Protein AF-A0A158KMY5-F1 (afdb_monomer_lite)

pLDDT: mean 84.55, std 11.58, range [39.72, 97.12]

Foldseek 3Di:
DVVVVVVVVVVVVVVVVVVVVVVVVVVVVVVVVVVVVVVVVVVVVVVVVVVVVVVVVVVVLVVLLVQFLLNQLVVLLVPDDPVCNQDWDFLVVSQVSGDDSDPPDTHDSVSNVVSLVVQVWDWDWDQDPPPPGITIIIGGHDPDD

Structure (mmCIF, N/CA/C/O backbone):
data_AF-A0A158KMY5-F1
#
_entry.id   AF-A0A158KMY5-F1
#
loop_
_atom_site.group_PDB
_atom_site.id
_atom_site.type_symbol
_atom_site.label_atom_id
_atom_site.label_alt_id
_atom_site.label_comp_id
_atom_site.label_asym_id
_atom_site.label_entity_id
_atom_site.label_seq_id
_atom_site.pdbx_PDB_ins_code
_atom_site.Cartn_x
_atom_site.Cartn_y
_atom_site.Cartn_z
_atom_site.occupancy
_atom_site.B_iso_or_equiv
_atom_site.auth_seq_id
_atom_site.auth_comp_id
_atom_site.auth_asym_id
_atom_site.auth_atom_id
_atom_site.pdbx_PDB_model_num
ATOM 1 N N . MET A 1 1 ? -57.836 0.921 67.928 1.00 57.44 1 MET A N 1
ATOM 2 C CA . MET A 1 1 ? -56.917 -0.091 67.353 1.00 57.44 1 MET A CA 1
ATOM 3 C C . MET A 1 1 ? -56.243 0.392 66.049 1.00 57.44 1 MET A C 1
ATOM 5 O O . MET A 1 1 ? -56.089 -0.397 65.130 1.00 57.44 1 MET A O 1
ATOM 9 N N . SER A 1 2 ? -55.824 1.666 65.948 1.00 72.56 2 SER A N 1
ATOM 10 C CA . SER A 1 2 ? -55.212 2.228 64.715 1.00 72.56 2 SER A CA 1
ATOM 11 C C . SER A 1 2 ? -53.692 2.040 64.666 1.00 72.56 2 SER A C 1
ATOM 13 O O . SER A 1 2 ? -53.146 1.616 63.657 1.00 72.56 2 SER A O 1
ATOM 15 N N . TYR A 1 3 ? -53.027 2.222 65.810 1.00 81.81 3 TYR A N 1
ATOM 16 C CA . TYR A 1 3 ? -51.567 2.271 65.930 1.00 81.81 3 TYR A CA 1
ATOM 17 C C . TYR A 1 3 ? -50.819 1.047 65.374 1.00 81.81 3 TYR A C 1
ATOM 19 O O . TYR A 1 3 ? -49.785 1.195 64.736 1.00 81.81 3 TYR A O 1
ATOM 27 N N . ILE A 1 4 ? -51.352 -0.165 65.567 1.00 83.00 4 ILE A N 1
ATOM 28 C CA . ILE A 1 4 ? -50.718 -1.397 65.062 1.00 83.00 4 ILE A CA 1
ATOM 29 C C . ILE A 1 4 ? -50.778 -1.457 63.530 1.00 83.00 4 ILE A C 1
ATOM 31 O O . ILE A 1 4 ? -49.831 -1.905 62.896 1.00 83.00 4 ILE A O 1
ATOM 35 N N . ARG A 1 5 ? -51.873 -0.983 62.925 1.00 84.81 5 ARG A N 1
ATOM 36 C CA . ARG A 1 5 ? -52.042 -0.982 61.467 1.00 84.81 5 ARG A CA 1
ATOM 37 C C . ARG A 1 5 ? -51.159 0.082 60.812 1.00 84.81 5 ARG A C 1
ATOM 39 O O . ARG A 1 5 ? -50.532 -0.209 59.800 1.00 84.81 5 ARG A O 1
ATOM 46 N N . ASP A 1 6 ? -51.056 1.253 61.436 1.00 84.94 6 ASP A N 1
ATOM 47 C CA . ASP A 1 6 ? -50.180 2.341 60.985 1.00 84.94 6 ASP A CA 1
ATOM 48 C C . ASP A 1 6 ? -48.695 1.943 61.095 1.00 84.94 6 ASP A C 1
ATOM 50 O O . ASP A 1 6 ? -47.908 2.193 60.184 1.00 84.94 6 ASP A O 1
ATOM 54 N N . TRP A 1 7 ? -48.318 1.239 62.169 1.00 87.06 7 TRP A N 1
ATOM 55 C CA . TRP A 1 7 ? -46.961 0.719 62.358 1.00 87.06 7 TRP A CA 1
ATOM 56 C C . TRP A 1 7 ? -46.582 -0.356 61.325 1.00 87.06 7 TRP A C 1
ATOM 58 O O . TRP A 1 7 ? -45.482 -0.309 60.775 1.00 87.06 7 TRP A O 1
ATOM 68 N N . ILE A 1 8 ? -47.498 -1.280 61.003 1.00 87.94 8 ILE A N 1
ATOM 69 C CA . ILE A 1 8 ? -47.289 -2.286 59.945 1.00 87.94 8 ILE A CA 1
ATOM 70 C C . ILE A 1 8 ? -47.102 -1.602 58.584 1.00 87.94 8 ILE A C 1
ATOM 72 O O . ILE A 1 8 ? -46.124 -1.875 57.895 1.00 87.94 8 ILE A O 1
ATOM 76 N N . GLN A 1 9 ? -47.962 -0.641 58.233 1.00 87.19 9 GLN A N 1
ATOM 77 C CA . GLN A 1 9 ? -47.831 0.110 56.978 1.00 87.19 9 GLN A CA 1
ATOM 78 C C . GLN A 1 9 ? -46.511 0.885 56.886 1.00 87.19 9 GLN A C 1
ATOM 80 O O . GLN A 1 9 ? -45.911 0.971 55.815 1.00 87.19 9 GLN A O 1
ATOM 85 N N . GLN A 1 10 ? -46.032 1.434 58.003 1.00 89.00 10 GLN A N 1
ATOM 86 C CA . GLN A 1 10 ? -44.748 2.125 58.047 1.00 89.00 10 GLN A CA 1
ATOM 87 C C . GLN A 1 10 ? -43.565 1.163 57.837 1.00 89.00 10 GLN A C 1
ATOM 89 O O . GLN A 1 10 ? -42.612 1.522 57.144 1.00 89.00 10 GLN A O 1
ATOM 94 N N . MET A 1 11 ? -43.621 -0.052 58.391 1.00 89.38 11 MET A N 1
ATOM 95 C CA . MET A 1 11 ? -42.599 -1.088 58.180 1.00 89.38 11 MET A CA 1
ATOM 96 C C . MET A 1 11 ? -42.609 -1.619 56.738 1.00 89.38 11 MET A C 1
ATOM 98 O O . MET A 1 11 ? -41.543 -1.770 56.138 1.00 89.38 11 MET A O 1
ATOM 102 N N . ASP A 1 12 ? -43.787 -1.813 56.142 1.00 91.06 12 ASP A N 1
ATOM 103 C CA . ASP A 1 12 ? -43.937 -2.224 54.738 1.00 91.06 12 ASP A CA 1
ATOM 104 C C . ASP A 1 12 ? -43.412 -1.144 53.775 1.00 91.06 12 ASP A C 1
ATOM 106 O O . ASP A 1 12 ? -42.719 -1.430 52.799 1.00 91.06 12 ASP A O 1
ATOM 110 N N . ALA A 1 13 ? -43.657 0.133 54.080 1.00 87.19 13 ALA A N 1
ATOM 111 C CA . ALA A 1 13 ? -43.104 1.240 53.304 1.00 87.19 13 ALA A CA 1
ATOM 112 C C . ALA A 1 13 ? -41.570 1.324 53.417 1.00 87.19 13 ALA A C 1
ATOM 114 O O . ALA A 1 13 ? -40.887 1.630 52.437 1.00 87.19 13 ALA A O 1
ATOM 115 N N . GLN A 1 14 ? -41.007 1.042 54.597 1.00 89.25 14 GLN A N 1
ATOM 116 C CA . GLN A 1 14 ? -39.556 1.021 54.803 1.00 89.25 14 GLN A CA 1
ATOM 117 C C . GLN A 1 14 ? -38.878 -0.144 54.077 1.00 89.25 14 GLN A C 1
ATOM 119 O O . GLN A 1 14 ? -37.808 0.049 53.497 1.00 89.25 14 GLN A O 1
ATOM 124 N N . THR A 1 15 ? -39.494 -1.326 54.079 1.00 90.81 15 THR A N 1
ATOM 125 C CA . THR A 1 15 ? -38.986 -2.505 53.361 1.00 90.81 15 THR A CA 1
ATOM 126 C C . THR A 1 15 ? -39.076 -2.314 51.850 1.00 90.81 15 THR A C 1
ATOM 128 O O . THR A 1 15 ? -38.065 -2.480 51.170 1.00 90.81 15 THR A O 1
ATOM 131 N N . ALA A 1 16 ? -40.201 -1.817 51.326 1.00 89.06 16 ALA A N 1
ATOM 132 C CA . ALA A 1 16 ? -40.334 -1.478 49.908 1.00 89.06 16 ALA A CA 1
ATOM 133 C C . ALA A 1 16 ? -39.307 -0.420 49.459 1.00 89.06 16 ALA A C 1
ATOM 135 O O . ALA A 1 16 ? -38.682 -0.555 48.406 1.00 89.06 16 ALA A O 1
ATOM 136 N N . ALA A 1 17 ? -39.064 0.610 50.277 1.00 89.00 17 ALA A N 1
ATOM 137 C CA . ALA A 1 17 ? -38.043 1.617 49.988 1.00 89.00 17 ALA A CA 1
ATOM 138 C C . ALA A 1 17 ? -36.613 1.042 50.026 1.00 89.00 17 ALA A C 1
ATOM 140 O O . ALA A 1 17 ? -35.754 1.482 49.260 1.00 89.00 17 ALA A O 1
ATOM 141 N N . ALA A 1 18 ? -36.337 0.075 50.906 1.00 89.44 18 ALA A N 1
ATOM 142 C CA . ALA A 1 18 ? -35.051 -0.613 50.956 1.00 89.44 18 ALA A CA 1
ATOM 143 C C . ALA A 1 18 ? -34.831 -1.491 49.713 1.00 89.44 18 ALA A C 1
ATOM 145 O O . ALA A 1 18 ? -33.783 -1.376 49.078 1.00 89.44 18 ALA A O 1
ATOM 146 N N . GLU A 1 19 ? -35.835 -2.275 49.313 1.00 91.50 19 GLU A N 1
ATOM 147 C CA . GLU A 1 19 ? -35.791 -3.085 48.090 1.00 91.50 19 GLU A CA 1
ATOM 148 C C . GLU A 1 19 ? -35.598 -2.222 46.842 1.00 91.50 19 GLU A C 1
ATOM 150 O O . GLU A 1 19 ? -34.819 -2.562 45.953 1.00 91.50 19 GLU A O 1
ATOM 155 N N . GLN A 1 20 ? -36.276 -1.076 46.774 1.00 90.00 20 GLN A N 1
ATOM 156 C CA . GLN A 1 20 ? -36.159 -0.174 45.636 1.00 90.00 20 GLN A CA 1
ATOM 157 C C . GLN A 1 20 ? -34.758 0.438 45.534 1.00 90.00 20 GLN A C 1
ATOM 159 O O . GLN A 1 20 ? -34.176 0.453 44.452 1.00 90.00 20 GLN A O 1
ATOM 164 N N . ARG A 1 21 ? -34.155 0.834 46.662 1.00 92.31 21 ARG A N 1
ATOM 165 C CA . ARG A 1 21 ? -32.753 1.285 46.699 1.00 92.31 21 ARG A CA 1
ATOM 166 C C . ARG A 1 21 ? -31.777 0.180 46.306 1.00 92.31 21 ARG A C 1
ATOM 168 O O . ARG A 1 21 ? -30.741 0.468 45.712 1.00 92.31 21 ARG A O 1
ATOM 175 N N . GLU A 1 22 ? -32.062 -1.070 46.656 1.00 91.81 22 GLU A N 1
ATOM 176 C CA . GLU A 1 22 ? -31.222 -2.210 46.285 1.00 91.81 22 GLU A CA 1
ATOM 177 C C . GLU A 1 22 ? -31.314 -2.522 44.787 1.00 91.81 22 GLU A C 1
ATOM 179 O O . GLU A 1 22 ? -30.284 -2.749 44.152 1.00 91.81 22 GLU A O 1
ATOM 184 N N . ARG A 1 23 ? -32.513 -2.426 44.195 1.00 92.00 23 ARG A N 1
ATOM 185 C CA . ARG A 1 23 ? -32.719 -2.512 42.739 1.00 92.00 23 ARG A CA 1
ATOM 186 C C . ARG A 1 23 ? -32.016 -1.381 41.999 1.00 92.00 23 ARG A C 1
ATOM 188 O O . ARG A 1 23 ? -31.283 -1.634 41.055 1.00 92.00 23 ARG A O 1
ATOM 195 N N . GLU A 1 24 ? -32.153 -0.145 42.467 1.00 93.00 24 GLU A N 1
ATOM 196 C CA . GLU A 1 24 ? -31.464 1.002 41.864 1.00 93.00 24 GLU A CA 1
ATOM 197 C C . GLU A 1 24 ? -29.937 0.846 41.928 1.00 93.00 24 GLU A C 1
ATOM 199 O O . GLU A 1 24 ? -29.238 1.148 40.961 1.00 93.00 24 GLU A O 1
ATOM 204 N N . ARG A 1 25 ? -29.402 0.323 43.040 1.00 93.12 25 ARG A N 1
ATOM 205 C CA . ARG A 1 25 ? -27.966 0.030 43.184 1.00 93.12 25 ARG A CA 1
ATOM 206 C C . ARG A 1 25 ? -27.506 -1.111 42.283 1.00 93.12 25 ARG A C 1
ATOM 208 O O . ARG A 1 25 ? -26.424 -1.008 41.709 1.00 93.12 25 ARG A O 1
ATOM 215 N N . SER A 1 26 ? -28.285 -2.184 42.163 1.00 90.88 26 SER A N 1
ATOM 216 C CA . SER A 1 26 ? -27.929 -3.326 41.315 1.00 90.88 26 SER A CA 1
ATOM 217 C C . SER A 1 26 ? -28.004 -2.967 39.831 1.00 90.88 26 SER A C 1
ATOM 219 O O . SER A 1 26 ? -27.092 -3.303 39.078 1.00 90.88 26 SER A O 1
ATOM 221 N N . GLU A 1 27 ? -29.004 -2.186 39.423 1.00 93.69 27 GLU A N 1
ATOM 222 C CA . GLU A 1 27 ? -29.099 -1.622 38.078 1.00 93.69 27 GLU A CA 1
ATOM 223 C C . GLU A 1 27 ? -27.957 -0.645 37.785 1.00 93.69 27 GLU A C 1
ATOM 225 O O . GLU A 1 27 ? -27.362 -0.702 36.708 1.00 93.69 27 GLU A O 1
ATOM 230 N N . ALA A 1 28 ? -27.606 0.232 38.731 1.00 92.88 28 ALA A N 1
ATOM 231 C CA .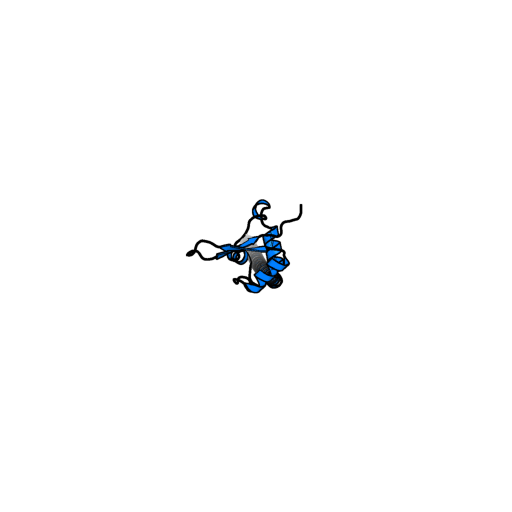 ALA A 1 28 ? -26.463 1.130 38.581 1.00 92.88 28 ALA A CA 1
ATOM 232 C C . ALA A 1 28 ? -25.150 0.344 38.424 1.00 92.88 28 ALA A C 1
ATOM 234 O O . ALA A 1 28 ? -24.363 0.635 37.522 1.00 92.88 28 ALA A O 1
ATOM 235 N N . ALA A 1 29 ? -24.945 -0.700 39.233 1.00 93.69 29 ALA A N 1
ATOM 236 C CA . ALA A 1 29 ? -23.782 -1.577 39.130 1.00 93.69 29 ALA A CA 1
ATOM 237 C C . ALA A 1 29 ? -23.736 -2.335 37.788 1.00 93.69 29 ALA A C 1
ATOM 239 O O . ALA A 1 29 ? -22.668 -2.447 37.183 1.00 93.69 29 ALA A O 1
ATOM 240 N N . ALA A 1 30 ? -24.882 -2.809 37.287 1.00 94.19 30 ALA A N 1
ATOM 241 C CA . ALA A 1 30 ? -24.979 -3.464 35.983 1.00 94.19 30 ALA A CA 1
ATOM 242 C C . ALA A 1 30 ? -24.617 -2.503 34.838 1.00 94.19 30 ALA A C 1
ATOM 244 O O . ALA A 1 30 ? -23.783 -2.838 33.995 1.00 94.19 30 ALA A O 1
ATOM 245 N N . ARG A 1 31 ? -25.151 -1.274 34.855 1.00 94.12 31 ARG A N 1
ATOM 246 C CA . ARG A 1 31 ? -24.823 -0.234 33.861 1.00 94.12 31 ARG A CA 1
ATOM 247 C C . ARG A 1 31 ? -23.341 0.134 33.891 1.00 94.12 31 ARG A C 1
ATOM 249 O O . ARG A 1 31 ? -22.726 0.305 32.840 1.00 94.12 31 ARG A O 1
ATOM 256 N N . GLU A 1 32 ? -22.738 0.229 35.075 1.00 93.50 32 GLU A N 1
ATOM 257 C CA . GLU A 1 32 ? -21.298 0.472 35.195 1.00 93.50 32 GLU A CA 1
ATOM 258 C C . GLU A 1 32 ? -20.459 -0.653 34.578 1.00 93.50 32 GLU A C 1
ATOM 260 O O . GLU A 1 32 ? -19.482 -0.377 33.875 1.00 93.50 32 GLU A O 1
ATOM 265 N N . LEU A 1 33 ? -20.825 -1.914 34.820 1.00 95.12 33 LEU A N 1
ATOM 266 C CA . LEU A 1 33 ? -20.144 -3.070 34.233 1.00 95.12 33 LEU A CA 1
ATOM 267 C C . LEU A 1 33 ? -20.272 -3.082 32.708 1.00 95.12 33 LEU A C 1
ATOM 269 O O . LEU A 1 33 ? -19.273 -3.296 32.017 1.00 95.12 33 LEU A O 1
ATOM 273 N N . GLU A 1 34 ? -21.458 -2.787 32.176 1.00 95.12 34 GLU A N 1
ATOM 274 C CA . GLU A 1 34 ? -21.684 -2.672 30.734 1.00 95.12 34 GLU A CA 1
ATOM 275 C C . GLU A 1 34 ? -20.797 -1.591 30.113 1.00 95.12 34 GLU A C 1
ATOM 277 O O . GLU A 1 34 ? -20.061 -1.878 29.166 1.00 95.12 34 GLU A O 1
ATOM 282 N N . VAL A 1 35 ? -20.770 -0.383 30.683 1.00 96.19 35 VAL A N 1
ATOM 283 C CA . VAL A 1 35 ? -19.927 0.719 30.187 1.00 96.19 35 VAL A CA 1
ATOM 284 C C . VAL A 1 35 ? -18.443 0.345 30.226 1.00 96.19 35 VAL A C 1
ATOM 286 O O . VAL A 1 35 ? -17.716 0.593 29.259 1.00 96.19 35 VAL A O 1
ATOM 289 N N . ARG A 1 36 ? -17.976 -0.294 31.309 1.00 95.31 36 ARG A N 1
ATOM 290 C CA . ARG A 1 36 ? -16.589 -0.782 31.413 1.00 95.31 36 ARG A CA 1
ATOM 291 C C . ARG A 1 36 ? -16.284 -1.823 30.334 1.00 95.31 36 ARG A C 1
ATOM 293 O O . ARG A 1 36 ? -15.258 -1.711 29.662 1.00 95.31 36 ARG A O 1
ATOM 300 N N . SER A 1 37 ? -17.184 -2.780 30.113 1.00 95.75 37 SER A N 1
ATOM 301 C CA . SER A 1 37 ? -17.019 -3.823 29.094 1.00 95.75 37 SER A CA 1
ATOM 302 C C . SER A 1 37 ? -16.967 -3.245 27.672 1.00 95.75 37 SER A C 1
ATOM 304 O O . SER A 1 37 ? -16.075 -3.589 26.892 1.00 95.75 37 SER A O 1
ATOM 306 N N . GLN A 1 38 ? -17.842 -2.284 27.359 1.00 95.75 38 GLN A N 1
ATOM 307 C CA . GLN A 1 38 ? -17.860 -1.584 26.075 1.00 95.75 38 GLN A CA 1
ATOM 308 C C . GLN A 1 38 ? -16.570 -0.783 25.868 1.00 95.75 38 GLN A C 1
ATOM 310 O O . GLN A 1 38 ? -15.968 -0.827 24.790 1.00 95.75 38 GLN A O 1
ATOM 315 N N . 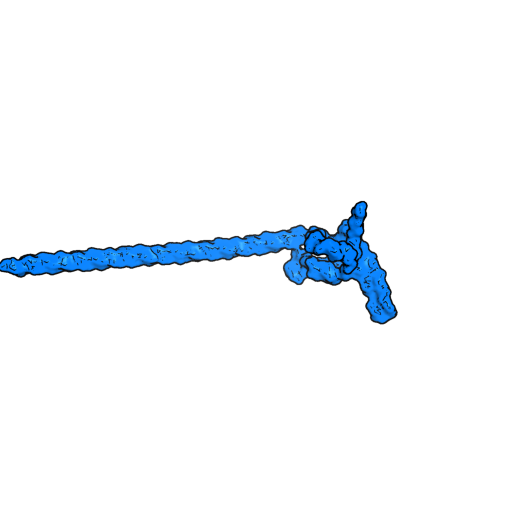ALA A 1 39 ? -16.089 -0.096 26.908 1.00 95.62 39 ALA A N 1
ATOM 316 C CA . ALA A 1 39 ? -14.830 0.640 26.856 1.00 95.62 39 ALA A CA 1
ATOM 317 C C . ALA A 1 39 ? -13.630 -0.288 26.598 1.00 95.62 39 ALA A C 1
ATOM 319 O O . ALA A 1 39 ? -12.753 0.040 25.791 1.00 95.62 39 ALA A O 1
ATOM 320 N N . GLU A 1 40 ? -13.584 -1.461 27.232 1.00 96.50 40 GLU A N 1
ATOM 321 C CA . GLU A 1 40 ? -12.556 -2.469 26.963 1.00 96.50 40 GLU A CA 1
ATOM 322 C C . GLU A 1 40 ? -12.632 -3.015 25.537 1.00 96.50 40 GLU A C 1
ATOM 324 O O . GLU A 1 40 ? -11.601 -3.139 24.867 1.00 96.50 40 GLU A O 1
ATOM 329 N N . GLN A 1 41 ? -13.834 -3.301 25.043 1.00 96.62 41 GLN A N 1
ATOM 330 C CA . GLN A 1 41 ? -14.033 -3.790 23.684 1.00 96.62 41 GLN A CA 1
ATOM 331 C C . GLN A 1 41 ? -13.551 -2.766 22.648 1.00 96.62 41 GLN A C 1
ATOM 333 O O . GLN A 1 41 ? -12.789 -3.119 21.744 1.00 96.62 41 GLN A O 1
ATOM 338 N N . LEU A 1 42 ? -13.890 -1.486 22.827 1.00 97.12 42 LEU A N 1
ATOM 339 C CA . LEU A 1 42 ? -13.404 -0.396 21.978 1.00 97.12 42 LEU A CA 1
ATOM 340 C C . LEU A 1 42 ? -11.875 -0.267 22.024 1.00 97.12 42 LEU A C 1
ATOM 342 O O . LEU A 1 42 ? -11.236 -0.074 20.986 1.00 97.12 42 LEU A O 1
ATOM 346 N N . ARG A 1 43 ? -11.256 -0.411 23.204 1.00 95.31 43 ARG A N 1
ATOM 347 C CA . ARG A 1 43 ? -9.787 -0.425 23.335 1.00 95.31 43 ARG A CA 1
ATOM 348 C C . ARG A 1 43 ? -9.169 -1.582 22.549 1.00 95.31 43 ARG A C 1
ATOM 350 O O . ARG A 1 43 ? -8.227 -1.356 21.788 1.00 95.31 43 ARG A O 1
ATOM 357 N N . ARG A 1 44 ? -9.714 -2.797 22.673 1.00 96.50 44 ARG A N 1
ATOM 358 C CA . ARG A 1 44 ? -9.244 -3.981 21.929 1.00 96.50 44 ARG A CA 1
ATOM 359 C C . ARG A 1 44 ? -9.370 -3.785 20.420 1.00 96.50 44 ARG A C 1
ATOM 361 O O . ARG A 1 44 ? -8.412 -4.051 19.698 1.00 96.50 44 ARG A O 1
ATOM 368 N N . GLN A 1 45 ? -10.499 -3.254 19.952 1.00 97.00 45 GLN A N 1
ATOM 369 C CA . GLN A 1 45 ? -10.716 -2.950 18.534 1.00 97.00 45 GLN A CA 1
ATOM 370 C C . GLN A 1 45 ? -9.710 -1.922 18.007 1.00 97.00 45 GLN A C 1
ATOM 372 O O . GLN A 1 45 ? -9.103 -2.141 16.960 1.00 97.00 45 GLN A O 1
ATOM 377 N N . ARG A 1 46 ? -9.463 -0.832 18.746 1.00 96.62 46 ARG A N 1
ATOM 378 C CA . ARG A 1 46 ? -8.465 0.184 18.364 1.00 96.62 46 ARG A CA 1
ATOM 379 C C . ARG A 1 46 ? -7.056 -0.398 18.275 1.00 96.62 46 ARG A C 1
ATOM 381 O O . ARG A 1 46 ? -6.342 -0.115 17.315 1.00 96.62 46 ARG A O 1
ATOM 388 N N . LEU A 1 47 ? -6.663 -1.232 19.238 1.00 96.94 47 LEU A N 1
ATOM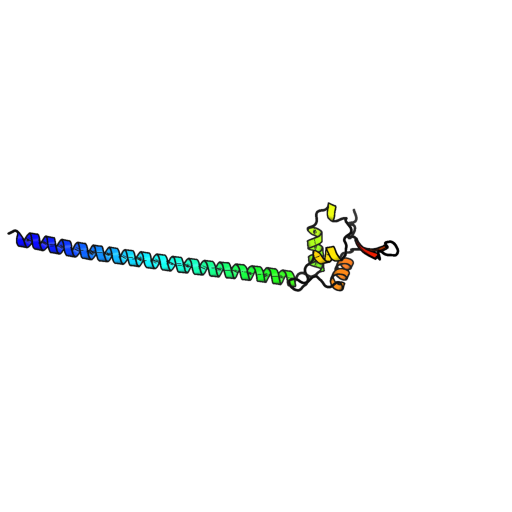 389 C CA . LEU A 1 47 ? -5.365 -1.911 19.214 1.00 96.94 47 LEU A CA 1
ATOM 390 C C . LEU A 1 47 ? -5.254 -2.879 18.031 1.00 96.94 47 LEU A C 1
ATOM 392 O O . LEU A 1 47 ? -4.227 -2.891 17.353 1.00 96.94 47 LEU A O 1
ATOM 396 N N . ALA A 1 48 ? -6.302 -3.654 17.747 1.00 95.75 48 ALA A N 1
ATOM 397 C CA . ALA A 1 48 ? -6.341 -4.557 16.598 1.00 95.75 48 ALA A CA 1
ATOM 398 C C . ALA A 1 48 ? -6.228 -3.791 15.270 1.00 95.75 48 ALA A C 1
ATOM 400 O O . ALA A 1 48 ? -5.388 -4.128 14.436 1.00 95.75 48 ALA A O 1
ATOM 401 N N . ALA A 1 49 ? -6.992 -2.707 15.107 1.00 95.81 49 ALA A N 1
ATOM 402 C CA . ALA A 1 49 ? -6.927 -1.845 13.929 1.00 95.81 49 ALA A CA 1
ATOM 403 C C . ALA A 1 49 ? -5.537 -1.212 13.760 1.00 95.81 49 ALA A C 1
ATOM 405 O O . ALA A 1 49 ? -4.984 -1.184 12.659 1.00 95.81 49 ALA A O 1
ATOM 406 N N . HIS A 1 50 ? -4.929 -0.749 14.856 1.00 94.56 50 HIS A N 1
ATOM 407 C CA . HIS A 1 50 ? -3.573 -0.216 14.819 1.00 94.56 50 HIS A CA 1
ATOM 408 C C . HIS A 1 50 ? -2.555 -1.282 14.393 1.00 94.56 50 HIS A C 1
ATOM 410 O O . HIS A 1 50 ? -1.732 -1.010 13.514 1.00 94.56 50 HIS A O 1
ATOM 416 N N . ARG A 1 51 ? -2.624 -2.489 14.966 1.00 96.31 51 ARG A N 1
ATOM 417 C CA . ARG A 1 51 ? -1.750 -3.613 14.599 1.00 96.31 51 ARG A CA 1
ATOM 418 C C . ARG A 1 51 ? -1.892 -3.972 13.125 1.00 96.31 51 ARG A C 1
ATOM 420 O O . ARG A 1 51 ? -0.876 -4.098 12.448 1.00 96.31 51 ARG A O 1
ATOM 427 N N . LEU A 1 52 ? -3.122 -4.048 12.612 1.00 95.69 52 LEU A N 1
ATOM 428 C CA . LEU A 1 52 ? -3.379 -4.295 11.194 1.00 95.69 52 LEU A CA 1
ATOM 429 C C . LEU A 1 52 ? -2.741 -3.212 10.317 1.00 95.69 52 LEU A C 1
ATOM 431 O O . LEU A 1 52 ? -2.023 -3.526 9.374 1.00 95.69 52 LEU A O 1
ATOM 435 N N . LYS A 1 53 ? -2.920 -1.933 10.664 1.00 94.75 53 LYS A N 1
ATOM 436 C CA . LYS A 1 53 ? -2.304 -0.812 9.937 1.00 94.75 53 LYS A CA 1
ATOM 437 C C . LYS A 1 53 ? -0.775 -0.900 9.916 1.00 94.75 53 LYS A C 1
ATOM 439 O O . LYS A 1 53 ? -0.157 -0.601 8.896 1.00 94.75 53 LYS A O 1
ATOM 444 N N . VAL A 1 54 ? -0.155 -1.293 11.030 1.00 94.44 54 VAL A N 1
ATOM 445 C CA . VAL A 1 54 ? 1.302 -1.487 11.114 1.00 94.44 54 VAL A CA 1
ATOM 446 C C . VAL A 1 54 ? 1.744 -2.675 10.262 1.00 94.44 54 VAL A C 1
ATOM 448 O O . VAL A 1 54 ? 2.708 -2.543 9.510 1.00 94.44 54 VAL A O 1
ATOM 451 N N . ALA A 1 55 ? 1.027 -3.799 10.324 1.00 91.75 55 ALA A N 1
ATOM 452 C CA . ALA A 1 55 ? 1.319 -4.988 9.529 1.00 91.75 55 ALA A CA 1
ATOM 453 C C . ALA A 1 55 ? 1.215 -4.709 8.022 1.00 91.75 55 ALA A C 1
ATOM 455 O O . ALA A 1 55 ? 2.140 -5.034 7.284 1.00 91.75 55 ALA A O 1
ATOM 456 N N . LEU A 1 56 ? 0.154 -4.024 7.579 1.00 91.94 56 LEU A N 1
ATOM 457 C CA . LEU A 1 56 ? -0.020 -3.617 6.181 1.00 91.94 56 LEU A CA 1
ATOM 458 C C . LEU A 1 56 ? 1.133 -2.733 5.700 1.00 91.94 56 LEU A C 1
ATOM 460 O O . LEU A 1 56 ? 1.728 -3.014 4.665 1.00 91.94 56 LEU A O 1
ATOM 464 N N . ARG A 1 57 ? 1.520 -1.724 6.490 1.00 82.94 57 ARG A N 1
ATOM 465 C CA . ARG A 1 57 ? 2.689 -0.886 6.176 1.00 82.94 57 ARG A CA 1
ATOM 466 C C . ARG A 1 57 ? 3.985 -1.693 6.123 1.00 82.94 57 ARG A C 1
ATOM 468 O O . ARG A 1 57 ? 4.855 -1.390 5.317 1.00 82.94 57 ARG A O 1
ATOM 475 N N . SER A 1 58 ? 4.146 -2.692 6.989 1.00 77.50 58 SER A N 1
ATOM 476 C CA . SER A 1 58 ? 5.321 -3.569 6.977 1.00 77.50 58 SER A CA 1
ATOM 477 C C . SER A 1 58 ? 5.374 -4.428 5.711 1.00 77.50 58 SER A C 1
ATOM 479 O O . SER A 1 58 ? 6.423 -4.513 5.079 1.00 77.50 58 SER A O 1
ATOM 481 N N . LEU A 1 59 ? 4.240 -5.002 5.298 1.00 83.31 59 LEU A N 1
ATOM 482 C CA . LEU A 1 59 ? 4.125 -5.776 4.059 1.00 83.31 59 LEU A CA 1
ATOM 483 C C . LEU A 1 59 ? 4.387 -4.915 2.825 1.00 83.31 59 LEU A C 1
ATOM 485 O O . LEU A 1 59 ? 5.134 -5.323 1.943 1.00 83.31 59 LEU A O 1
ATOM 489 N N . GLU A 1 60 ? 3.830 -3.708 2.783 1.00 79.88 60 GLU A N 1
ATOM 490 C CA . GLU A 1 60 ? 4.095 -2.742 1.718 1.00 79.88 60 GLU A CA 1
ATOM 491 C C . GLU A 1 60 ? 5.590 -2.402 1.640 1.00 79.88 60 GLU A C 1
ATOM 493 O O . GLU A 1 60 ? 6.185 -2.454 0.567 1.00 79.88 60 GLU A O 1
ATOM 498 N N . ARG A 1 61 ? 6.241 -2.162 2.786 1.00 70.62 61 ARG A N 1
ATOM 499 C CA . ARG A 1 61 ? 7.696 -1.947 2.852 1.00 70.62 61 ARG A CA 1
ATOM 500 C C . ARG A 1 61 ? 8.492 -3.166 2.394 1.00 70.62 61 ARG A C 1
ATOM 502 O O . ARG A 1 61 ? 9.490 -3.000 1.701 1.00 70.62 61 ARG A O 1
ATOM 509 N N . ALA A 1 62 ? 8.084 -4.371 2.784 1.00 69.75 62 ALA A N 1
ATOM 510 C CA . ALA A 1 62 ? 8.736 -5.607 2.363 1.00 69.75 62 ALA A CA 1
ATOM 511 C C . ALA A 1 62 ? 8.606 -5.814 0.848 1.00 69.75 62 ALA A C 1
ATOM 513 O O . ALA A 1 62 ? 9.594 -6.138 0.198 1.00 69.75 62 ALA A O 1
ATOM 514 N N . ARG A 1 63 ? 7.426 -5.539 0.277 1.00 69.88 63 ARG A N 1
ATOM 515 C CA . ARG A 1 63 ? 7.193 -5.561 -1.171 1.00 69.88 63 ARG A CA 1
ATOM 516 C C . ARG A 1 63 ? 8.082 -4.555 -1.896 1.00 69.88 63 ARG A C 1
ATOM 518 O O . ARG A 1 63 ? 8.746 -4.934 -2.848 1.00 69.88 63 ARG A O 1
ATOM 525 N N . LEU A 1 64 ? 8.146 -3.310 -1.422 1.00 66.19 64 LEU A N 1
ATOM 526 C CA . LEU A 1 64 ? 8.997 -2.277 -2.023 1.00 66.19 64 LEU A CA 1
ATOM 527 C C . LEU A 1 64 ? 10.491 -2.635 -1.962 1.00 66.19 64 L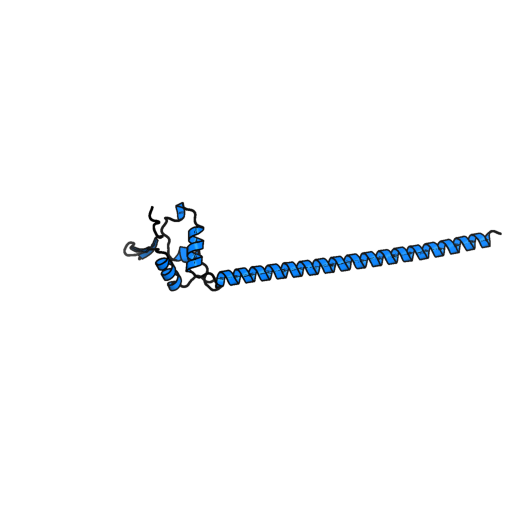EU A C 1
ATOM 529 O O . LEU A 1 64 ? 11.213 -2.375 -2.915 1.00 66.19 64 LEU A O 1
ATOM 533 N N . ARG A 1 65 ? 10.950 -3.271 -0.875 1.00 64.62 65 ARG A N 1
ATOM 534 C CA . ARG A 1 65 ? 12.332 -3.774 -0.755 1.00 64.62 65 ARG A CA 1
ATOM 535 C C . ARG A 1 65 ? 12.619 -4.978 -1.656 1.00 64.62 65 ARG A C 1
ATOM 537 O O . ARG A 1 65 ? 13.759 -5.156 -2.070 1.00 64.62 65 ARG A O 1
ATOM 544 N N . ALA A 1 66 ? 11.616 -5.817 -1.913 1.00 65.12 66 ALA A N 1
ATOM 545 C CA . ALA A 1 66 ? 11.735 -6.996 -2.770 1.00 65.12 66 ALA A CA 1
ATOM 546 C C . ALA A 1 66 ? 11.576 -6.667 -4.268 1.00 65.12 66 ALA A C 1
ATOM 548 O O . ALA A 1 66 ? 12.084 -7.401 -5.115 1.00 65.12 66 ALA A O 1
ATOM 549 N N . ASP A 1 67 ? 10.888 -5.571 -4.603 1.00 72.81 67 ASP A N 1
ATOM 550 C CA . ASP A 1 67 ? 10.693 -5.106 -5.974 1.00 72.81 67 ASP A CA 1
ATOM 551 C C . ASP A 1 67 ? 12.024 -4.571 -6.543 1.00 72.81 67 ASP A C 1
ATOM 553 O O . ASP A 1 67 ? 12.450 -3.444 -6.272 1.00 72.81 67 ASP A O 1
ATOM 557 N N . THR A 1 68 ? 12.686 -5.379 -7.375 1.00 81.06 68 THR A N 1
ATOM 558 C CA . THR A 1 68 ? 13.869 -4.947 -8.133 1.00 81.06 68 THR A CA 1
ATOM 559 C C . THR A 1 68 ? 13.532 -3.781 -9.068 1.00 81.06 68 THR A C 1
ATOM 561 O O . THR A 1 68 ? 12.388 -3.613 -9.495 1.00 81.06 68 THR A O 1
ATOM 564 N N . VAL A 1 69 ? 14.541 -2.994 -9.458 1.00 83.31 69 VAL A N 1
ATOM 565 C CA . VAL A 1 69 ? 14.363 -1.874 -10.405 1.00 83.31 69 VAL A CA 1
ATOM 566 C C . VAL A 1 69 ? 13.710 -2.333 -11.717 1.00 83.31 69 VAL A C 1
ATOM 568 O O . VAL A 1 69 ? 12.917 -1.592 -12.288 1.00 83.31 69 VAL A O 1
ATOM 571 N N . ALA A 1 70 ? 13.979 -3.567 -12.159 1.00 84.75 70 ALA A N 1
ATOM 572 C CA . ALA A 1 70 ? 13.356 -4.159 -13.342 1.00 84.75 70 ALA A CA 1
ATOM 573 C C . ALA A 1 70 ? 11.843 -4.379 -13.164 1.00 84.75 70 ALA A C 1
ATOM 575 O O . ALA A 1 70 ? 11.060 -3.946 -14.005 1.00 84.75 70 ALA A O 1
ATOM 576 N N . VAL A 1 71 ? 11.422 -4.967 -12.039 1.00 85.62 71 VAL A N 1
ATOM 577 C CA . VAL A 1 71 ? 9.996 -5.190 -11.728 1.00 85.62 71 VAL A CA 1
ATOM 578 C C . VAL A 1 71 ? 9.250 -3.863 -11.577 1.00 85.62 71 VAL A C 1
ATOM 580 O O . VAL A 1 71 ? 8.110 -3.724 -12.024 1.00 85.62 71 VAL A O 1
ATOM 583 N N . GLN A 1 72 ? 9.884 -2.859 -10.963 1.00 86.06 72 GLN A N 1
ATOM 584 C CA . GLN A 1 72 ? 9.293 -1.525 -10.857 1.00 86.06 72 GLN A CA 1
ATOM 585 C C . GLN A 1 72 ? 9.150 -0.852 -12.226 1.00 86.06 72 GLN A C 1
ATOM 587 O O . GLN A 1 72 ? 8.104 -0.268 -12.503 1.00 86.06 72 GLN A O 1
ATOM 592 N N . LEU A 1 73 ? 10.171 -0.963 -13.082 1.00 88.88 73 LEU A N 1
ATOM 593 C CA . LEU A 1 73 ? 10.157 -0.435 -14.445 1.00 88.88 73 LEU A CA 1
ATOM 594 C C . LEU A 1 73 ? 9.019 -1.050 -15.269 1.00 88.88 73 LEU A C 1
ATOM 596 O O . LEU A 1 73 ? 8.261 -0.311 -15.889 1.00 88.88 73 LEU A O 1
ATOM 600 N N . GLU A 1 74 ? 8.861 -2.373 -15.236 1.00 88.69 74 GLU A N 1
ATOM 601 C CA . GLU A 1 74 ? 7.797 -3.089 -15.950 1.00 88.69 74 GLU A CA 1
ATOM 602 C C . GLU A 1 74 ? 6.399 -2.694 -15.457 1.00 88.69 74 GLU A C 1
ATOM 604 O O . GLU A 1 74 ? 5.497 -2.425 -16.256 1.00 88.69 74 GLU A O 1
ATOM 609 N N . ARG A 1 75 ? 6.215 -2.598 -14.135 1.00 87.50 75 ARG A N 1
ATOM 610 C CA . ARG A 1 75 ? 4.940 -2.185 -13.533 1.00 87.50 75 ARG A CA 1
ATOM 611 C C . ARG A 1 75 ? 4.584 -0.752 -13.901 1.00 87.50 75 ARG A C 1
ATOM 613 O O . ARG A 1 75 ? 3.450 -0.487 -14.288 1.00 87.50 75 ARG A O 1
ATOM 620 N N . TRP A 1 76 ? 5.541 0.163 -13.765 1.00 89.75 76 TRP A N 1
ATOM 621 C CA . TRP A 1 76 ? 5.356 1.558 -14.149 1.00 89.75 76 TRP A CA 1
ATOM 622 C C . TRP A 1 76 ? 5.020 1.668 -15.637 1.00 89.75 76 TRP A C 1
ATOM 624 O O . TRP A 1 76 ? 4.067 2.352 -15.995 1.00 89.75 76 TRP A O 1
ATOM 634 N N . TRP A 1 77 ? 5.739 0.934 -16.487 1.00 89.00 77 TRP A N 1
ATOM 635 C CA . TRP A 1 77 ? 5.495 0.908 -17.922 1.00 89.00 77 TRP A CA 1
ATOM 636 C C . TRP A 1 77 ? 4.089 0.421 -18.279 1.00 89.00 77 TRP A C 1
ATOM 638 O O . TRP A 1 77 ? 3.361 1.079 -19.021 1.00 89.00 77 TRP A O 1
ATOM 648 N N . SER A 1 78 ? 3.677 -0.694 -17.678 1.00 87.56 78 SER A N 1
ATOM 649 C CA . SER A 1 78 ? 2.360 -1.298 -17.886 1.00 87.56 78 SER A CA 1
ATOM 650 C C . SER A 1 78 ? 1.217 -0.423 -17.362 1.00 87.56 78 SER A C 1
ATOM 652 O O . SER A 1 78 ? 0.100 -0.495 -17.868 1.00 87.56 78 SER A O 1
ATOM 654 N N . ALA A 1 79 ? 1.479 0.428 -16.368 1.00 88.69 79 ALA A N 1
ATOM 655 C CA . ALA A 1 79 ? 0.489 1.351 -15.819 1.00 88.69 79 ALA A CA 1
ATOM 656 C C . ALA A 1 79 ? 0.250 2.595 -16.695 1.00 88.69 79 ALA A C 1
ATOM 658 O O . ALA A 1 79 ? -0.732 3.305 -16.480 1.00 88.69 79 ALA A O 1
ATOM 659 N N . LEU A 1 80 ? 1.122 2.884 -17.667 1.00 87.88 80 LEU A N 1
ATOM 660 C CA . LEU A 1 80 ? 0.947 4.034 -18.555 1.00 87.88 80 LEU A CA 1
ATOM 661 C C . LEU A 1 80 ? -0.173 3.791 -19.583 1.00 87.88 80 LEU A C 1
ATOM 663 O O . LEU A 1 80 ? -0.298 2.664 -20.080 1.00 87.88 80 LEU A O 1
ATOM 667 N N . PRO A 1 81 ? -0.935 4.838 -19.963 1.00 89.56 81 PRO A N 1
ATOM 668 C CA . PRO A 1 81 ? -1.864 4.778 -21.090 1.00 89.56 81 PRO A CA 1
ATOM 669 C C . PRO A 1 81 ? -1.153 4.357 -22.386 1.00 89.56 81 PRO A C 1
ATOM 671 O O . PRO A 1 81 ? 0.003 4.758 -22.574 1.00 89.56 81 PRO A O 1
ATOM 674 N N . PRO A 1 82 ? -1.802 3.593 -23.286 1.00 85.12 82 PRO A N 1
ATOM 675 C CA . PRO A 1 82 ? -1.181 3.093 -24.515 1.00 85.12 82 PRO A CA 1
ATOM 676 C C . PRO A 1 82 ? -0.529 4.195 -25.359 1.00 85.12 82 PRO A C 1
ATOM 678 O O . PRO A 1 82 ? 0.578 4.023 -25.863 1.00 85.12 82 PRO A O 1
ATOM 681 N N . GLU A 1 83 ? -1.150 5.373 -25.428 1.00 86.69 83 GLU A N 1
ATOM 682 C CA . GLU A 1 83 ? -0.655 6.524 -26.190 1.00 86.69 83 GLU A CA 1
ATOM 683 C C . GLU A 1 83 ? 0.666 7.065 -25.624 1.00 86.69 83 GLU A C 1
ATOM 685 O O . GLU A 1 83 ? 1.488 7.629 -26.341 1.00 86.69 83 GLU A O 1
ATOM 690 N N . GLN A 1 84 ? 0.893 6.880 -24.323 1.00 85.44 84 GLN A N 1
ATOM 691 C CA . GLN A 1 84 ? 2.097 7.325 -23.628 1.00 85.44 84 GLN A CA 1
ATOM 692 C C . GLN A 1 84 ? 3.206 6.266 -23.596 1.00 85.44 84 GLN A C 1
ATOM 694 O O . GLN A 1 84 ? 4.317 6.570 -23.135 1.00 85.44 84 GLN A O 1
ATOM 699 N N . ARG A 1 85 ? 2.917 5.042 -24.060 1.00 86.62 85 ARG A N 1
ATOM 700 C CA . ARG A 1 85 ? 3.872 3.930 -24.150 1.00 86.62 85 ARG A CA 1
ATOM 701 C C . ARG A 1 85 ? 4.730 3.963 -25.420 1.00 86.62 85 ARG A C 1
ATOM 703 O O . ARG A 1 85 ? 5.643 3.173 -25.577 1.00 86.62 85 ARG A O 1
ATOM 710 N N . SER A 1 86 ? 4.501 4.876 -26.349 1.00 84.69 86 SER A N 1
ATOM 711 C CA . SER A 1 86 ? 5.381 5.033 -27.520 1.00 84.69 86 SER A CA 1
ATOM 712 C C . SER A 1 86 ? 6.346 6.213 -27.376 1.00 84.69 86 SER A C 1
ATOM 714 O O . SER A 1 86 ? 7.297 6.353 -28.147 1.00 84.69 86 SER A O 1
ATOM 716 N N . LEU A 1 87 ? 6.132 7.065 -26.370 1.00 87.69 87 LEU A N 1
ATOM 717 C CA . LEU A 1 87 ? 6.859 8.320 -26.226 1.00 87.69 87 LEU A CA 1
ATOM 718 C C . LEU A 1 87 ? 8.267 8.117 -25.643 1.00 87.69 87 LEU A C 1
ATOM 720 O O . LEU A 1 87 ? 8.431 7.387 -24.659 1.00 87.69 87 LEU A O 1
ATOM 724 N N . PRO A 1 88 ? 9.288 8.812 -26.184 1.00 90.19 88 PRO A N 1
ATOM 725 C CA . PRO A 1 88 ? 10.606 8.846 -25.570 1.00 90.19 88 PRO A CA 1
ATOM 726 C C . PRO A 1 88 ? 10.563 9.588 -24.236 1.00 90.19 88 PRO A C 1
ATOM 728 O O . PRO A 1 88 ? 9.851 10.580 -24.077 1.00 90.19 88 PRO A O 1
ATOM 731 N N . ARG A 1 89 ? 11.369 9.132 -23.275 1.00 90.81 89 ARG A N 1
ATOM 732 C CA . ARG A 1 89 ? 11.419 9.713 -21.926 1.00 90.81 89 ARG A CA 1
ATOM 733 C C . ARG A 1 89 ? 12.837 10.069 -21.520 1.00 90.81 89 ARG A C 1
ATOM 735 O O . ARG A 1 89 ? 13.800 9.391 -21.896 1.00 90.81 89 ARG A O 1
ATOM 742 N N . ALA A 1 90 ? 12.977 11.155 -20.765 1.00 90.50 90 ALA A N 1
ATOM 743 C CA . ALA A 1 90 ? 14.264 11.511 -20.199 1.00 90.50 90 ALA A CA 1
ATOM 744 C C . ALA A 1 90 ? 14.598 10.551 -19.055 1.00 90.50 90 ALA A C 1
ATOM 746 O O . ALA A 1 90 ? 13.724 10.079 -18.327 1.00 90.50 90 ALA A O 1
ATOM 747 N N . PHE A 1 91 ? 15.887 10.277 -18.868 1.00 88.31 91 PHE A N 1
ATOM 748 C CA . PHE A 1 91 ? 16.342 9.373 -17.810 1.00 88.31 91 PHE A CA 1
ATOM 749 C C . PHE A 1 91 ? 15.932 9.849 -16.405 1.00 88.31 91 PHE A C 1
ATOM 751 O O . PHE A 1 91 ? 15.614 9.030 -15.546 1.00 88.31 91 PHE A O 1
ATOM 758 N N . SER A 1 92 ? 15.906 11.168 -16.183 1.00 86.88 92 SER A N 1
ATOM 759 C CA . SER A 1 92 ? 15.424 11.789 -14.944 1.00 86.88 92 SER A CA 1
ATOM 760 C C . SER A 1 92 ? 13.958 11.482 -14.668 1.00 86.88 92 SER A C 1
ATOM 762 O O . SER A 1 92 ? 13.608 11.219 -13.525 1.00 86.88 92 SER A O 1
ATOM 764 N N . ASP A 1 93 ? 13.123 11.478 -15.704 1.00 87.94 93 ASP A N 1
ATOM 765 C CA . ASP A 1 93 ? 11.673 11.335 -15.568 1.00 87.94 93 ASP A CA 1
ATOM 766 C C . ASP A 1 93 ? 11.322 9.888 -15.230 1.00 87.94 93 ASP A C 1
ATOM 768 O O . ASP A 1 93 ? 10.528 9.629 -14.330 1.00 87.94 93 ASP A O 1
ATOM 772 N N . ILE A 1 94 ? 11.993 8.939 -15.894 1.00 88.94 94 ILE A N 1
ATOM 773 C CA . ILE A 1 94 ? 11.907 7.512 -15.563 1.00 88.94 94 ILE A CA 1
ATOM 774 C C . ILE A 1 94 ? 12.374 7.301 -14.120 1.00 88.94 94 ILE A C 1
ATOM 776 O O . ILE A 1 94 ? 11.698 6.655 -13.330 1.00 88.94 94 ILE A O 1
ATOM 780 N N . ARG A 1 95 ? 13.514 7.889 -13.741 1.00 87.25 95 ARG A N 1
ATOM 781 C CA . ARG A 1 95 ? 14.062 7.758 -12.387 1.00 87.25 95 ARG A CA 1
ATOM 782 C C . ARG A 1 95 ? 13.153 8.364 -11.315 1.00 87.25 95 ARG A C 1
ATOM 784 O O . ARG A 1 95 ? 13.092 7.812 -10.225 1.00 87.25 95 ARG A O 1
ATOM 791 N N . ALA A 1 96 ? 12.478 9.473 -11.608 1.00 84.56 96 ALA A N 1
ATOM 792 C CA . ALA A 1 96 ? 11.542 10.122 -10.694 1.00 84.56 96 ALA A CA 1
ATOM 793 C C . ALA A 1 96 ? 10.252 9.310 -10.503 1.00 84.56 96 ALA A C 1
ATOM 795 O O . ALA A 1 96 ? 9.639 9.382 -9.441 1.00 84.56 96 ALA A O 1
ATOM 796 N N . ALA A 1 97 ? 9.856 8.527 -11.510 1.00 84.62 97 ALA A N 1
ATOM 797 C CA . ALA A 1 97 ? 8.689 7.654 -11.441 1.00 84.62 97 ALA A CA 1
ATOM 798 C C . ALA A 1 97 ? 8.946 6.325 -10.706 1.00 84.62 97 ALA A C 1
ATOM 800 O O . ALA A 1 97 ? 7.995 5.619 -10.374 1.00 84.62 97 ALA A O 1
ATOM 801 N N . LEU A 1 98 ? 10.212 5.976 -10.458 1.00 84.62 98 LEU A N 1
ATOM 802 C CA . LEU A 1 98 ? 10.614 4.735 -9.799 1.00 84.62 98 LEU A CA 1
ATOM 803 C C . LEU A 1 98 ? 11.113 5.000 -8.378 1.00 84.62 98 LEU A C 1
ATOM 805 O O . LEU A 1 98 ? 11.747 6.018 -8.093 1.00 84.62 98 LEU A O 1
ATOM 809 N N . HIS A 1 99 ? 10.881 4.043 -7.486 1.00 71.50 99 HIS A N 1
ATOM 810 C CA . HIS A 1 99 ? 11.367 4.109 -6.116 1.00 71.50 99 HIS A CA 1
ATOM 811 C C . HIS A 1 99 ? 12.708 3.374 -5.996 1.00 71.50 99 HIS A C 1
ATOM 813 O O . HIS A 1 99 ? 12.956 2.338 -6.611 1.00 71.50 99 HIS A O 1
ATOM 819 N N . GLY A 1 100 ? 13.626 3.937 -5.221 1.00 61.81 100 GLY A N 1
ATOM 820 C CA . GLY A 1 100 ? 14.855 3.260 -4.833 1.00 61.81 100 GLY A CA 1
ATOM 821 C C . GLY A 1 100 ? 14.568 2.112 -3.865 1.00 61.81 100 GLY A C 1
ATOM 822 O O . GLY A 1 100 ? 13.467 1.985 -3.330 1.00 61.81 100 GLY A O 1
ATOM 823 N N . LEU A 1 101 ? 15.580 1.271 -3.640 1.00 57.12 101 LEU A N 1
ATOM 824 C CA . LEU A 1 101 ? 15.495 0.136 -2.710 1.00 57.12 101 LEU A CA 1
ATOM 825 C C . LEU A 1 101 ? 15.278 0.600 -1.255 1.00 57.12 101 LEU A C 1
ATOM 827 O O . LEU A 1 101 ? 14.687 -0.126 -0.454 1.00 57.12 101 LEU A O 1
ATOM 831 N N . ASP A 1 102 ? 15.694 1.834 -0.942 1.00 56.19 102 ASP A N 1
ATOM 832 C CA . ASP A 1 102 ? 15.430 2.512 0.325 1.00 56.19 102 ASP A CA 1
ATOM 833 C C . ASP A 1 102 ? 14.287 3.531 0.200 1.00 56.19 102 ASP A C 1
ATOM 835 O O . ASP A 1 102 ? 14.138 4.234 -0.805 1.00 56.19 102 ASP A O 1
ATOM 839 N N . ILE A 1 103 ? 13.486 3.657 1.261 1.00 52.00 103 ILE A N 1
ATOM 840 C CA . ILE A 1 103 ? 12.338 4.573 1.313 1.00 52.00 103 ILE A CA 1
ATOM 841 C C . ILE A 1 103 ? 12.809 6.016 1.092 1.00 52.00 103 ILE A C 1
ATOM 843 O O . ILE A 1 103 ? 13.668 6.510 1.817 1.00 52.00 103 ILE A O 1
ATOM 847 N N . GLY A 1 104 ? 12.207 6.701 0.117 1.00 56.53 104 GLY A N 1
ATOM 848 C CA . GLY A 1 104 ? 12.537 8.092 -0.210 1.00 56.53 104 GLY A CA 1
ATOM 849 C C . GLY A 1 104 ? 13.801 8.260 -1.055 1.00 56.53 104 GLY A C 1
ATOM 850 O O . GLY A 1 104 ? 14.202 9.389 -1.323 1.00 56.53 104 GLY A O 1
ATOM 851 N N . THR A 1 105 ? 14.419 7.164 -1.499 1.00 67.00 105 THR A N 1
ATOM 852 C CA . THR A 1 105 ? 15.536 7.205 -2.448 1.00 67.00 105 THR A CA 1
ATOM 853 C C . THR A 1 105 ? 15.045 6.937 -3.866 1.00 67.00 105 THR A C 1
ATOM 855 O O . THR A 1 105 ? 13.982 6.356 -4.062 1.00 67.00 105 THR A O 1
ATOM 858 N N . SER A 1 106 ? 15.807 7.371 -4.867 1.00 70.12 106 SER A N 1
ATOM 859 C CA . SER A 1 106 ? 15.612 6.976 -6.268 1.00 70.12 106 SER A CA 1
ATOM 860 C C . SER A 1 106 ? 16.592 5.858 -6.624 1.00 70.12 106 SER A C 1
ATOM 862 O O . SER A 1 106 ? 17.693 5.835 -6.064 1.00 70.12 106 SER A O 1
ATOM 864 N N . PRO A 1 107 ? 16.271 4.975 -7.587 1.00 76.31 107 PRO A N 1
ATOM 865 C CA . PRO A 1 107 ? 17.193 3.925 -8.002 1.00 76.31 107 PRO A CA 1
ATOM 866 C C . PRO A 1 107 ? 18.533 4.512 -8.459 1.00 76.31 107 PRO A C 1
ATOM 868 O O . PRO A 1 107 ? 18.603 5.622 -9.008 1.00 76.31 107 PRO A O 1
ATOM 871 N N . HIS A 1 108 ? 19.611 3.767 -8.206 1.00 80.31 108 HIS A N 1
ATOM 872 C CA . HIS A 1 108 ? 20.946 4.158 -8.641 1.00 80.31 108 HIS A CA 1
ATOM 873 C C . HIS A 1 108 ? 21.003 4.208 -10.174 1.00 80.31 108 HIS A C 1
ATOM 875 O O . HIS A 1 108 ? 20.435 3.350 -10.853 1.00 80.31 108 HIS A O 1
ATOM 881 N N . ASN A 1 109 ? 21.708 5.198 -10.730 1.00 84.81 109 ASN A N 1
ATOM 882 C CA . ASN A 1 109 ? 21.733 5.437 -12.177 1.00 84.81 109 ASN A CA 1
ATOM 883 C C . ASN A 1 109 ? 22.202 4.206 -12.976 1.00 84.81 109 ASN A C 1
ATOM 885 O O . ASN A 1 109 ? 21.677 3.940 -14.052 1.00 84.81 109 ASN A O 1
ATOM 889 N N . THR A 1 110 ? 23.173 3.449 -12.459 1.00 85.75 110 THR A N 1
ATOM 890 C CA . THR A 1 110 ? 23.660 2.220 -13.111 1.00 85.75 110 THR A CA 1
ATOM 891 C C . THR A 1 110 ? 22.592 1.131 -13.131 1.00 85.75 110 THR A C 1
ATOM 893 O O . THR A 1 110 ? 22.243 0.664 -14.207 1.00 85.75 110 THR A O 1
ATOM 896 N N . ALA A 1 111 ? 21.986 0.826 -11.980 1.00 84.44 111 ALA A N 1
ATOM 897 C CA . ALA A 1 111 ? 20.936 -0.184 -11.866 1.00 84.44 111 ALA A CA 1
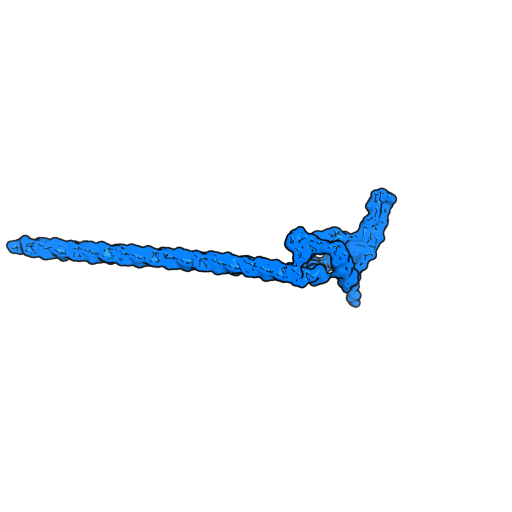ATOM 898 C C . ALA A 1 111 ? 19.730 0.122 -12.770 1.00 84.44 111 ALA A C 1
ATOM 900 O O . ALA A 1 111 ? 19.200 -0.776 -13.417 1.00 84.44 111 ALA A O 1
ATOM 901 N N . LEU A 1 112 ? 19.326 1.395 -12.866 1.00 88.31 112 LEU A N 1
ATOM 902 C CA . LEU A 1 112 ? 18.261 1.808 -13.780 1.00 88.31 112 LEU A CA 1
ATOM 903 C C . LEU A 1 112 ? 18.675 1.687 -15.251 1.00 88.31 112 LEU A C 1
ATOM 905 O O . LEU A 1 112 ? 17.892 1.211 -16.068 1.00 88.31 112 LEU A O 1
ATOM 909 N N . ALA A 1 113 ? 19.892 2.102 -15.608 1.00 89.31 113 ALA A N 1
ATOM 910 C CA . ALA A 1 113 ? 20.379 1.975 -16.979 1.00 89.31 113 ALA A CA 1
ATOM 911 C C . ALA A 1 113 ? 20.486 0.506 -17.417 1.00 89.31 113 ALA A C 1
ATOM 913 O O . ALA A 1 113 ? 20.150 0.191 -18.557 1.00 89.31 113 ALA A O 1
ATOM 914 N N . ASP A 1 114 ? 20.922 -0.382 -16.525 1.00 89.62 114 ASP A N 1
ATOM 915 C CA . ASP A 1 114 ? 21.017 -1.816 -16.795 1.00 89.62 114 ASP A CA 1
ATOM 916 C C . ASP A 1 114 ? 19.628 -2.449 -16.922 1.00 89.62 114 ASP A C 1
ATOM 918 O O . ASP A 1 114 ? 19.384 -3.176 -17.883 1.00 89.62 114 ASP A O 1
ATOM 922 N N . ALA A 1 115 ? 18.685 -2.087 -16.044 1.00 90.38 115 ALA A N 1
ATOM 923 C CA . ALA A 1 115 ? 17.292 -2.524 -16.141 1.00 90.38 115 ALA A CA 1
ATOM 924 C C . ALA A 1 115 ? 16.625 -2.069 -17.451 1.00 90.38 115 ALA A C 1
ATOM 926 O O . ALA A 1 115 ? 15.958 -2.863 -18.108 1.00 90.38 115 ALA A O 1
ATOM 927 N N . LEU A 1 116 ? 16.846 -0.819 -17.873 1.00 92.44 116 LEU A N 1
ATOM 928 C CA . LEU A 1 116 ? 16.326 -0.298 -19.141 1.00 92.44 116 LEU A CA 1
ATOM 929 C C . LEU A 1 116 ? 16.883 -1.072 -20.341 1.00 92.44 116 LEU A C 1
ATOM 931 O O . LEU A 1 116 ? 16.121 -1.464 -21.222 1.00 92.44 116 LEU A O 1
ATOM 935 N N . ARG A 1 117 ? 18.196 -1.336 -20.371 1.00 92.25 117 ARG A N 1
ATOM 936 C CA . ARG A 1 117 ? 18.811 -2.136 -21.444 1.00 92.25 117 ARG A CA 1
ATOM 937 C C . ARG A 1 117 ? 18.284 -3.568 -21.461 1.00 92.25 117 ARG A C 1
ATOM 939 O O . ARG A 1 117 ? 17.990 -4.077 -22.537 1.00 92.25 117 ARG A O 1
ATOM 946 N N . ALA A 1 118 ? 18.153 -4.197 -20.293 1.00 90.62 118 ALA A N 1
ATOM 947 C CA . ALA A 1 118 ? 17.607 -5.547 -20.164 1.00 90.62 118 ALA A CA 1
ATOM 948 C C . ALA A 1 118 ? 16.149 -5.623 -20.649 1.00 90.62 118 ALA A C 1
ATOM 950 O O . ALA A 1 118 ? 15.773 -6.589 -21.302 1.00 90.62 118 ALA A O 1
ATOM 951 N N . ALA A 1 119 ? 15.361 -4.572 -20.408 1.00 89.38 119 ALA A N 1
ATOM 952 C CA . ALA A 1 119 ? 13.996 -4.425 -20.910 1.00 89.38 119 ALA A CA 1
ATOM 953 C C . ALA A 1 119 ? 13.917 -3.986 -22.391 1.00 89.38 119 ALA A C 1
ATOM 955 O O . ALA A 1 119 ? 12.840 -3.654 -22.877 1.00 89.38 119 ALA A O 1
ATOM 956 N N . GLY A 1 120 ? 15.041 -3.924 -23.116 1.00 91.94 120 GLY A N 1
ATOM 957 C CA . GLY A 1 120 ? 15.074 -3.587 -24.544 1.00 91.94 120 GLY A CA 1
ATOM 958 C C . GLY A 1 120 ? 14.935 -2.097 -24.874 1.00 91.94 120 GLY A C 1
ATOM 959 O O . GLY A 1 120 ? 14.829 -1.737 -26.050 1.00 91.94 120 GLY A O 1
ATOM 960 N N . TRP A 1 121 ? 14.970 -1.210 -23.876 1.00 93.44 121 TRP A N 1
ATOM 961 C CA . TRP A 1 121 ? 14.937 0.230 -24.117 1.00 93.44 121 TRP A CA 1
ATOM 962 C C . TRP A 1 121 ? 16.235 0.699 -24.771 1.00 93.44 121 TRP A C 1
ATOM 964 O O . TRP A 1 121 ? 17.343 0.307 -24.389 1.00 93.44 121 TRP A O 1
ATOM 974 N N . ARG A 1 122 ? 16.112 1.611 -25.736 1.00 92.25 122 ARG A N 1
ATOM 975 C CA . ARG A 1 122 ? 17.250 2.128 -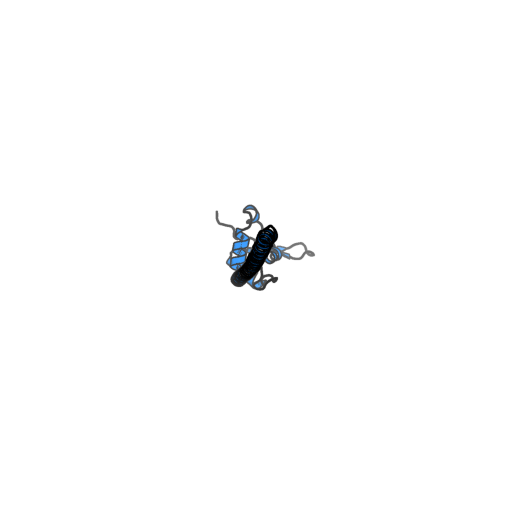26.502 1.00 92.25 122 ARG A CA 1
ATOM 976 C C . ARG A 1 122 ? 17.572 3.554 -26.092 1.00 92.25 122 ARG A C 1
ATOM 978 O O . ARG A 1 122 ? 16.704 4.422 -26.076 1.00 92.25 122 ARG A O 1
ATOM 985 N N . ARG A 1 123 ? 18.848 3.819 -25.803 1.00 92.31 123 ARG A N 1
ATOM 986 C CA . ARG A 1 123 ? 19.334 5.171 -25.508 1.00 92.31 123 ARG A CA 1
ATOM 987 C C . ARG A 1 123 ? 19.764 5.866 -26.795 1.00 92.31 123 ARG A C 1
ATOM 989 O O . ARG A 1 123 ? 20.699 5.406 -27.446 1.00 92.31 123 ARG A O 1
ATOM 996 N N . LYS A 1 124 ? 19.171 7.018 -27.107 1.00 90.31 124 LYS A N 1
ATOM 997 C CA . LYS A 1 124 ? 19.651 7.919 -28.162 1.00 90.31 124 LYS A CA 1
ATOM 998 C C . LYS A 1 124 ? 20.187 9.196 -27.536 1.00 90.31 124 LYS A C 1
ATOM 1000 O O . LYS A 1 124 ? 19.585 9.756 -26.620 1.00 90.31 124 LYS A O 1
ATOM 1005 N N . ARG A 1 125 ? 21.333 9.647 -28.036 1.00 87.50 125 ARG A N 1
ATOM 1006 C CA . ARG A 1 125 ? 21.855 10.971 -27.720 1.00 87.50 125 ARG A CA 1
ATOM 1007 C C . ARG A 1 125 ? 21.325 11.949 -28.755 1.00 87.50 125 ARG A C 1
ATOM 1009 O O . ARG A 1 125 ? 21.480 11.714 -29.949 1.00 87.50 125 ARG A O 1
ATOM 1016 N N . ASP A 1 126 ? 20.712 13.011 -28.271 1.00 83.88 126 ASP A N 1
ATOM 1017 C CA . ASP A 1 126 ? 20.248 14.133 -29.065 1.00 83.88 126 ASP A CA 1
ATOM 1018 C C . ASP A 1 126 ? 21.167 15.320 -28.772 1.00 83.88 126 ASP A C 1
ATOM 1020 O O . ASP A 1 126 ? 21.252 15.792 -27.632 1.00 83.88 126 ASP A O 1
ATOM 1024 N N . TRP A 1 127 ? 21.952 15.713 -29.773 1.00 74.75 127 TRP A N 1
ATOM 1025 C CA . TRP A 1 127 ? 22.870 16.840 -29.671 1.00 74.75 127 TRP A CA 1
ATOM 1026 C C . TRP A 1 127 ? 22.090 18.110 -29.978 1.00 74.75 127 TRP A C 1
ATOM 1028 O O . TRP A 1 127 ? 21.563 18.250 -31.077 1.00 74.75 127 TRP A O 1
ATOM 1038 N N . ARG A 1 128 ? 22.023 19.032 -29.016 1.00 68.38 128 ARG A N 1
ATOM 1039 C CA . ARG A 1 128 ? 21.619 20.406 -29.315 1.00 68.38 128 ARG A CA 1
ATOM 1040 C C . ARG A 1 128 ? 22.845 21.225 -29.699 1.00 68.38 128 ARG A C 1
ATOM 1042 O O . ARG A 1 128 ? 23.979 20.776 -29.517 1.00 68.38 128 ARG A O 1
ATOM 1049 N N . ASP A 1 129 ? 22.588 22.413 -30.236 1.00 63.91 129 ASP A N 1
ATOM 1050 C CA . ASP A 1 129 ? 23.602 23.388 -30.635 1.00 63.91 129 ASP A CA 1
ATOM 1051 C C . ASP A 1 129 ? 24.646 23.640 -29.535 1.00 63.91 129 ASP A C 1
ATOM 1053 O O . ASP A 1 129 ? 24.432 23.337 -28.358 1.00 63.91 129 ASP A O 1
ATOM 1057 N N . ARG A 1 130 ? 25.784 24.220 -29.937 1.00 58.22 130 ARG A N 1
ATOM 1058 C CA . ARG A 1 130 ? 27.057 24.314 -29.192 1.00 58.22 130 ARG A CA 1
ATOM 1059 C C . ARG A 1 130 ? 26.966 24.712 -27.707 1.00 58.22 130 ARG A C 1
ATOM 1061 O O . ARG A 1 130 ? 27.852 24.331 -26.950 1.00 58.22 130 ARG A O 1
ATOM 1068 N N . GLU A 1 131 ? 25.930 25.437 -27.292 1.00 68.38 131 GLU A N 1
ATOM 1069 C CA . GLU A 1 131 ? 25.731 25.929 -25.918 1.00 68.38 131 GLU A CA 1
ATOM 1070 C C . GLU A 1 131 ? 24.793 25.051 -25.061 1.00 68.38 131 GLU A C 1
ATOM 1072 O O . GLU A 1 131 ? 24.854 25.091 -23.835 1.00 68.38 131 GLU A O 1
ATOM 1077 N N . GLY A 1 132 ? 23.933 24.232 -25.678 1.00 64.25 132 GLY A N 1
ATOM 1078 C CA . GLY A 1 132 ? 22.859 23.494 -24.994 1.00 64.25 132 GLY A CA 1
ATOM 1079 C C . GLY A 1 132 ? 23.228 22.090 -24.501 1.00 64.25 132 GLY A C 1
ATOM 1080 O O . GLY A 1 132 ? 22.418 21.442 -23.831 1.00 64.25 132 GLY A O 1
ATOM 1081 N N . GLY A 1 133 ? 24.425 21.603 -24.836 1.00 74.69 133 GLY A N 1
ATOM 1082 C CA . GLY A 1 133 ? 24.871 20.246 -24.516 1.00 74.69 133 GLY A CA 1
ATOM 1083 C C . GLY A 1 133 ? 24.061 19.149 -25.224 1.00 74.69 133 GLY A C 1
ATOM 1084 O O . GLY A 1 133 ? 23.371 19.381 -26.216 1.00 74.69 133 GLY A O 1
ATOM 1085 N N . PHE A 1 134 ? 24.150 17.915 -24.720 1.00 72.25 134 PHE A N 1
ATOM 1086 C CA . PHE A 1 134 ? 23.383 16.778 -25.238 1.00 72.25 134 PHE A CA 1
ATOM 1087 C C . PHE A 1 134 ? 22.295 16.341 -24.254 1.00 72.25 134 PHE A C 1
ATOM 1089 O O . PHE A 1 134 ? 22.501 16.336 -23.040 1.00 72.25 134 PHE A O 1
ATOM 1096 N N . ARG A 1 135 ? 21.149 15.895 -24.776 1.00 80.31 135 ARG A N 1
ATOM 1097 C CA . ARG A 1 135 ? 20.126 15.183 -23.999 1.00 80.31 135 ARG A CA 1
ATOM 1098 C C . ARG A 1 135 ? 20.166 13.698 -24.330 1.00 80.31 135 ARG A C 1
ATOM 1100 O O . ARG A 1 135 ? 20.371 13.303 -25.474 1.00 80.31 135 ARG A O 1
ATOM 1107 N N . ASN A 1 136 ? 19.983 12.862 -23.313 1.00 86.69 136 ASN A N 1
ATOM 1108 C CA . ASN A 1 136 ? 19.819 11.426 -23.507 1.00 86.69 136 ASN A CA 1
ATOM 1109 C C . ASN A 1 136 ? 18.337 11.084 -23.398 1.00 86.69 136 ASN A C 1
ATOM 1111 O O . ASN A 1 136 ? 17.741 11.250 -22.331 1.00 86.69 136 ASN A O 1
ATOM 1115 N N . TRP A 1 137 ? 17.784 10.566 -24.485 1.00 90.56 137 TRP A N 1
ATOM 1116 C CA . TRP A 1 137 ? 16.425 10.054 -24.544 1.00 90.56 137 TRP A CA 1
ATOM 1117 C C . TRP A 1 137 ? 16.443 8.533 -24.506 1.00 90.56 137 TRP A C 1
ATOM 1119 O O . TRP A 1 137 ? 17.288 7.893 -25.141 1.00 90.56 137 TRP A O 1
ATOM 1129 N N . TRP A 1 138 ? 15.510 7.965 -23.755 1.00 93.25 138 TRP A N 1
ATOM 1130 C CA . TRP A 1 138 ? 15.265 6.535 -23.708 1.00 93.25 138 TRP A CA 1
ATOM 1131 C C . TRP A 1 138 ? 13.975 6.233 -24.451 1.00 93.25 138 TRP A C 1
ATOM 1133 O O . TRP A 1 138 ? 12.922 6.788 -24.138 1.00 93.25 138 TRP A O 1
ATOM 1143 N N . TYR A 1 139 ? 14.096 5.375 -25.453 1.00 91.06 139 TYR A N 1
ATOM 1144 C CA . TYR A 1 139 ? 12.998 4.922 -26.287 1.00 91.06 139 TYR A CA 1
ATOM 1145 C C . TYR A 1 139 ? 12.568 3.541 -25.804 1.00 91.06 139 TYR A C 1
ATOM 1147 O O . TYR A 1 139 ? 13.447 2.699 -25.577 1.00 91.06 139 TYR A O 1
ATOM 1155 N N . PRO A 1 140 ? 11.261 3.311 -25.640 1.00 89.25 140 PRO A N 1
ATOM 1156 C CA . PRO A 1 140 ? 10.750 2.009 -25.248 1.00 89.25 140 PRO A CA 1
ATOM 1157 C C . PRO A 1 140 ? 11.067 0.941 -26.302 1.00 89.25 140 PRO A C 1
ATOM 1159 O O . PRO A 1 140 ? 11.346 1.278 -27.462 1.00 89.25 140 PRO A O 1
ATOM 1162 N N . PRO A 1 141 ? 11.062 -0.348 -25.921 1.00 86.62 141 PRO A N 1
ATOM 1163 C CA . PRO A 1 141 ? 11.077 -1.423 -26.898 1.00 86.62 141 PRO A CA 1
ATOM 1164 C C . PRO A 1 141 ? 9.857 -1.245 -27.805 1.00 86.62 141 PRO A C 1
ATOM 1166 O O . PRO A 1 141 ? 8.735 -1.093 -27.331 1.00 86.62 141 PRO A O 1
ATOM 1169 N N . VAL A 1 142 ? 10.091 -1.193 -29.113 1.00 72.56 142 VAL A N 1
ATOM 1170 C CA . VAL A 1 142 ? 9.006 -1.202 -30.094 1.00 72.56 142 VAL A CA 1
ATOM 1171 C C . VAL A 1 142 ? 8.437 -2.616 -30.030 1.00 72.56 142 VAL A C 1
ATOM 1173 O O . VAL A 1 142 ? 9.187 -3.556 -30.303 1.00 72.56 142 VAL A O 1
ATOM 1176 N N . GLU A 1 143 ? 7.189 -2.781 -29.584 1.00 58.84 143 GLU A N 1
ATOM 1177 C CA . GLU A 1 143 ? 6.495 -4.059 -29.764 1.00 58.84 143 GLU A CA 1
ATOM 1178 C C . GLU A 1 143 ? 6.512 -4.355 -31.273 1.00 58.84 143 GLU A C 1
ATOM 1180 O O . GLU A 1 143 ? 6.174 -3.464 -32.057 1.00 58.84 143 GLU A O 1
ATOM 1185 N N . PRO A 1 144 ? 7.023 -5.519 -31.716 1.00 46.50 144 PRO A N 1
ATOM 1186 C CA . PRO A 1 144 ? 6.802 -5.932 -33.090 1.00 46.50 144 PRO A CA 1
ATOM 1187 C C . PRO A 1 144 ? 5.290 -6.108 -33.270 1.00 46.50 144 PRO A C 1
ATOM 1189 O O . PRO A 1 144 ? 4.677 -6.814 -32.468 1.00 46.50 144 PRO A O 1
ATOM 1192 N N . ASP A 1 145 ? 4.725 -5.419 -34.265 1.00 39.72 145 ASP A N 1
ATOM 1193 C CA . ASP A 1 145 ? 3.342 -5.614 -34.726 1.00 39.72 145 ASP A CA 1
ATOM 1194 C C . ASP A 1 145 ? 3.027 -7.099 -34.990 1.00 39.72 145 ASP A C 1
ATOM 1196 O O . ASP A 1 145 ? 3.923 -7.823 -35.496 1.00 39.72 145 ASP A O 1
#

Radius of gyration: 37.66 Å; chains: 1; bounding box: 84×33×102 Å

Sequence (145 aa):
MSYIRDWIQQMDAQTAAAEQRERERSEAAARELEVRSQAEQLRRQRLAAHRLKVALRSLERARLRADTVAVQLERWWSALPPEQRSLPRAFSDIRAALHGLDIGTSPHNTALADALRAAGWRRKRDWRDREGGFRNWWYPPVEPD

Secondary structure (DSSP, 8-state):
--HHHHHHHHHHHHHHHHHHHHHHHHHHHHHHHHHHHHHHHHHHHHHHHHHHHHHHHHHHHHHHHH--HHHHHHHHHHHS-GGGSSS-EEHHHHHHHS--SSTTPPPPHHHHHHHHHHTT-EEEEEEPPTTT-EEEEEEPP----

Organism: NCBI:txid326476